Protein AF-A0A959ZE32-F1 (afdb_monomer)

Mean predicted aligned error: 11.72 Å

Solvent-accessible surface area (backbone atoms only — not comparable to full-atom values): 9661 Å² total; per-residue (Å²): 132,88,82,80,80,78,79,80,66,62,69,67,58,59,55,53,56,68,67,47,80,87,77,72,79,74,47,58,70,15,50,52,35,24,50,54,9,49,52,30,30,49,47,13,49,52,23,45,56,50,24,50,47,53,34,44,65,68,70,63,54,57,49,78,80,77,98,60,89,72,88,39,73,59,58,91,59,30,64,55,28,45,65,48,11,54,56,43,17,53,52,12,48,55,38,20,51,58,7,21,76,46,38,60,92,56,46,59,61,59,58,59,53,53,52,26,56,46,26,37,52,54,10,48,51,26,41,50,38,34,75,57,41,44,92,98,50,74,52,46,70,65,31,45,52,52,10,52,52,26,34,63,64,6,52,57,53,61,66,44,47,70,56,49,61,60,62,62,59,79,78,84,86,88,136

Structure (mmCIF, N/CA/C/O backbone):
data_AF-A0A959ZE32-F1
#
_entry.id   AF-A0A959ZE32-F1
#
loop_
_atom_site.group_PDB
_atom_site.id
_atom_site.type_symbol
_atom_site.label_atom_id
_atom_site.label_alt_id
_atom_site.label_comp_id
_atom_site.label_asym_id
_atom_site.label_entity_id
_atom_site.label_seq_id
_atom_site.pdbx_PDB_ins_code
_atom_site.Cartn_x
_atom_site.Cartn_y
_atom_site.Cartn_z
_atom_site.occupancy
_atom_site.B_iso_or_equiv
_atom_site.auth_seq_id
_atom_site.auth_comp_id
_atom_site.auth_asym_id
_atom_site.auth_atom_id
_atom_site.pdbx_PDB_model_num
ATOM 1 N N . MET A 1 1 ? -31.549 -38.163 55.621 1.00 40.25 1 MET A N 1
ATOM 2 C CA . MET A 1 1 ? -32.058 -37.527 54.388 1.00 40.25 1 MET A CA 1
ATOM 3 C C . MET A 1 1 ? -31.209 -36.288 54.177 1.00 40.25 1 MET A C 1
ATOM 5 O O . MET A 1 1 ? -30.928 -35.615 55.154 1.00 40.25 1 MET A O 1
ATOM 9 N N . SER A 1 2 ? -30.664 -36.139 52.974 1.00 42.31 2 SER A N 1
ATOM 10 C CA . SER A 1 2 ? -29.444 -35.387 52.659 1.00 42.31 2 SER A CA 1
ATOM 11 C C . SER A 1 2 ? -29.546 -33.889 52.953 1.00 42.31 2 SER A C 1
ATOM 13 O O . SER A 1 2 ? -30.408 -33.217 52.398 1.00 42.31 2 SER A O 1
ATOM 15 N N . GLU A 1 3 ? -28.625 -33.380 53.768 1.00 41.47 3 GLU A N 1
ATOM 16 C CA . GLU A 1 3 ? -28.362 -31.951 53.942 1.00 41.47 3 GLU A CA 1
ATOM 17 C C . GLU A 1 3 ? -27.683 -31.436 52.663 1.00 41.47 3 GLU A C 1
ATOM 19 O O . GLU A 1 3 ? -26.605 -31.894 52.277 1.00 41.47 3 GLU A O 1
ATOM 24 N N . SER A 1 4 ? -28.360 -30.552 51.935 1.00 43.16 4 SER A N 1
ATOM 25 C CA . SER A 1 4 ? -27.817 -29.864 50.768 1.00 43.16 4 SER A CA 1
ATOM 26 C C . SER A 1 4 ? -26.803 -28.825 51.238 1.00 43.16 4 SER A C 1
ATOM 28 O O . SER A 1 4 ? -27.178 -27.783 51.767 1.00 43.16 4 SER A O 1
ATOM 30 N N . SER A 1 5 ? -25.518 -29.130 51.060 1.00 45.62 5 SER A N 1
ATOM 31 C CA . SER A 1 5 ? -24.412 -28.194 51.259 1.00 45.62 5 SER A CA 1
ATOM 32 C C . SER A 1 5 ? -24.570 -27.008 50.302 1.00 45.62 5 SER A C 1
ATOM 34 O O . SER A 1 5 ? -24.251 -27.101 49.116 1.00 45.62 5 SER A O 1
ATOM 36 N N . GLU A 1 6 ? -25.102 -25.895 50.808 1.00 52.00 6 GLU A N 1
ATOM 37 C CA . GLU A 1 6 ? -24.997 -24.601 50.142 1.00 52.00 6 GLU A CA 1
ATOM 38 C C . GLU A 1 6 ? -23.525 -24.187 50.152 1.00 52.00 6 GLU A C 1
ATOM 40 O O . GLU A 1 6 ? -22.960 -23.787 51.171 1.00 52.00 6 GLU A O 1
ATOM 45 N N . ILE A 1 7 ? -22.881 -24.328 48.997 1.00 51.59 7 ILE A N 1
ATOM 46 C CA . ILE A 1 7 ? -21.518 -23.867 48.759 1.00 51.59 7 ILE A CA 1
ATOM 47 C C . ILE A 1 7 ? -21.542 -22.333 48.796 1.00 51.59 7 ILE A C 1
ATOM 49 O O . ILE A 1 7 ? -21.802 -21.675 47.791 1.00 51.59 7 ILE A O 1
ATOM 53 N N . HIS A 1 8 ? -21.275 -21.754 49.968 1.00 53.47 8 HIS A N 1
ATOM 54 C CA . HIS A 1 8 ? -20.869 -20.357 50.104 1.00 53.47 8 HIS A CA 1
ATOM 55 C C . HIS A 1 8 ? -19.508 -20.190 49.412 1.00 53.47 8 HIS A C 1
ATOM 57 O O . HIS A 1 8 ? -18.451 -20.395 50.010 1.00 53.47 8 HIS A O 1
ATOM 63 N N . GLY A 1 9 ? -19.526 -19.874 48.115 1.00 58.62 9 GLY A N 1
ATOM 64 C CA . GLY A 1 9 ? -18.333 -19.413 47.411 1.00 58.62 9 GLY A CA 1
ATOM 65 C C . GLY A 1 9 ? -17.775 -18.156 48.094 1.00 58.62 9 GLY A C 1
ATOM 66 O O . GLY A 1 9 ? -18.554 -17.373 48.643 1.00 58.62 9 GLY A O 1
ATOM 67 N N . PRO A 1 10 ? -16.446 -17.946 48.103 1.00 62.50 10 PRO A N 1
ATOM 68 C CA . PRO A 1 10 ? -15.850 -16.792 48.763 1.00 62.50 10 PRO A CA 1
ATOM 69 C C . PRO A 1 10 ? -16.456 -15.499 48.184 1.00 62.50 10 PRO A C 1
ATOM 71 O O . PRO A 1 10 ? -16.515 -15.376 46.957 1.00 62.50 10 PRO A O 1
ATOM 74 N N . PRO A 1 11 ? -16.886 -14.537 49.025 1.00 61.72 11 PRO A N 1
ATOM 75 C CA . PRO A 1 11 ? -17.614 -13.332 48.596 1.00 61.72 11 PRO A CA 1
ATOM 76 C C . PRO A 1 11 ? -16.850 -12.508 47.548 1.00 61.72 11 PRO A C 1
ATOM 78 O O . PRO A 1 11 ? -17.448 -11.831 46.716 1.00 61.72 11 PRO A O 1
ATOM 81 N N . GLU A 1 12 ? -15.524 -12.653 47.522 1.00 67.62 12 GLU A N 1
ATOM 82 C CA . GLU A 1 12 ? -14.633 -12.051 46.535 1.00 67.62 12 GLU A CA 1
ATOM 83 C C . GLU A 1 12 ? -14.894 -12.537 45.094 1.00 67.62 12 GLU A C 1
ATOM 85 O O . GLU A 1 12 ? -14.717 -11.782 44.138 1.00 67.62 12 GLU A O 1
ATOM 90 N N . LEU A 1 13 ? -15.308 -13.795 44.904 1.00 70.38 13 LEU A N 1
ATOM 91 C CA . LEU A 1 13 ? -15.517 -14.367 43.573 1.00 70.38 13 LEU A CA 1
ATOM 92 C C . LEU A 1 13 ? -16.836 -13.887 42.957 1.00 70.38 13 LEU A C 1
ATOM 94 O O . LEU A 1 13 ? -16.858 -13.563 41.771 1.00 70.38 13 LEU A O 1
ATOM 98 N N . SER A 1 14 ? -17.907 -13.786 43.753 1.00 71.44 14 SER A N 1
ATOM 99 C CA . SER A 1 14 ? -19.178 -13.193 43.317 1.00 71.44 14 SER A CA 1
ATOM 100 C C . SER A 1 14 ? -19.020 -11.710 42.991 1.00 71.44 14 SER A C 1
ATOM 102 O O . SER A 1 14 ? -19.466 -11.276 41.934 1.00 71.44 14 SER A O 1
ATOM 104 N N . GLU A 1 15 ? -18.288 -10.957 43.818 1.00 74.75 15 GLU A N 1
ATOM 105 C CA . GLU A 1 15 ? -17.995 -9.541 43.555 1.00 74.75 15 GLU A CA 1
ATOM 106 C C . GLU A 1 15 ? -17.177 -9.344 42.272 1.00 74.75 15 GLU A C 1
ATOM 108 O O . GLU A 1 15 ? -17.411 -8.411 41.503 1.00 74.75 15 GLU A O 1
ATOM 113 N N . ARG A 1 16 ? -16.210 -10.235 42.011 1.00 71.81 16 ARG A N 1
ATOM 114 C CA . ARG A 1 16 ? -15.417 -10.215 40.774 1.00 71.81 16 ARG A CA 1
ATOM 115 C C . ARG A 1 16 ? -16.247 -10.579 39.550 1.00 71.81 16 ARG A C 1
ATOM 117 O O . ARG A 1 16 ? -16.026 -9.980 38.502 1.00 71.81 16 ARG A O 1
ATOM 124 N N . LEU A 1 17 ? -17.175 -11.531 39.668 1.00 70.94 17 LEU A N 1
ATOM 125 C CA . LEU A 1 17 ? -18.081 -11.903 38.579 1.00 70.94 17 LEU A CA 1
ATOM 126 C C . LEU A 1 17 ? -19.103 -10.803 38.267 1.00 70.94 17 LEU A C 1
ATOM 128 O O . LEU A 1 17 ? -19.432 -10.624 37.097 1.00 70.94 17 LEU A O 1
ATOM 132 N N . ASP A 1 18 ? -19.560 -10.052 39.268 1.00 70.38 18 ASP A N 1
ATOM 133 C CA . ASP A 1 18 ? -20.478 -8.922 39.071 1.00 70.38 18 ASP A CA 1
ATOM 134 C C . ASP A 1 18 ? -19.784 -7.679 38.495 1.00 70.38 18 ASP A C 1
ATOM 136 O O . ASP A 1 18 ? -20.424 -6.869 37.825 1.00 70.38 18 ASP A O 1
ATOM 140 N N . ARG A 1 19 ? -18.458 -7.554 38.660 1.00 70.31 19 ARG A N 1
ATOM 141 C CA . ARG A 1 19 ? -17.650 -6.550 37.940 1.00 70.31 19 ARG A CA 1
ATOM 142 C C . ARG A 1 19 ? -17.399 -6.893 36.474 1.00 70.31 19 ARG A C 1
ATOM 144 O O . ARG A 1 19 ? -16.881 -6.041 35.754 1.00 70.31 19 ARG A O 1
ATOM 151 N N . ILE A 1 20 ? -17.714 -8.107 36.014 1.00 65.31 20 ILE A N 1
ATOM 152 C CA . ILE A 1 20 ? -17.615 -8.438 34.590 1.00 65.31 20 ILE A CA 1
ATOM 153 C C . ILE A 1 20 ? -18.816 -7.784 33.896 1.00 65.31 20 ILE A C 1
ATOM 155 O O . ILE A 1 20 ? -19.949 -8.189 34.165 1.00 65.31 20 ILE A O 1
ATOM 159 N N . PRO A 1 21 ? -18.610 -6.787 33.014 1.00 64.94 21 PRO A N 1
ATOM 160 C CA . PRO A 1 21 ? -19.706 -6.133 32.312 1.00 64.94 21 PRO A CA 1
ATOM 161 C C . PRO A 1 21 ? -20.424 -7.175 31.450 1.00 64.94 21 PRO A C 1
ATOM 163 O O . PRO A 1 21 ? -19.927 -7.604 30.411 1.00 64.94 21 PRO A O 1
ATOM 166 N N . LYS A 1 22 ? -21.584 -7.640 31.923 1.00 61.28 22 LYS A N 1
ATOM 167 C CA . LYS A 1 22 ? -22.283 -8.793 31.340 1.00 61.28 22 LYS A CA 1
ATOM 168 C C . LYS A 1 22 ? -22.942 -8.501 29.994 1.00 61.28 22 LYS A C 1
ATOM 170 O O . LYS A 1 22 ? -23.250 -9.454 29.299 1.00 61.28 22 LYS A O 1
ATOM 175 N N . ASN A 1 23 ? -23.141 -7.234 29.622 1.00 58.09 23 ASN A N 1
ATOM 176 C CA . ASN A 1 23 ? -23.935 -6.846 28.450 1.00 58.09 23 ASN A CA 1
ATOM 177 C C . ASN A 1 23 ? -23.442 -5.543 27.799 1.00 58.09 23 ASN A C 1
ATOM 179 O O . ASN A 1 23 ? -24.240 -4.652 27.512 1.00 58.09 23 ASN A O 1
ATOM 183 N N . GLU A 1 24 ? -22.140 -5.399 27.560 1.00 64.12 24 GLU A N 1
ATOM 184 C CA . GLU A 1 24 ? -21.700 -4.342 26.648 1.00 64.12 24 GLU A CA 1
ATOM 185 C C . GLU A 1 24 ? -22.003 -4.809 25.211 1.00 64.12 24 GLU A C 1
ATOM 187 O O . GLU A 1 24 ? -21.498 -5.859 24.797 1.00 64.12 24 GLU A O 1
ATOM 192 N N . PRO A 1 25 ? -22.885 -4.126 24.457 1.00 68.00 25 PRO A N 1
ATOM 193 C CA . PRO A 1 25 ? -23.188 -4.534 23.096 1.00 68.00 25 PRO A CA 1
ATOM 194 C C . PRO A 1 25 ? -21.902 -4.446 22.276 1.00 68.00 25 PRO A C 1
ATOM 196 O O . PRO A 1 25 ? -21.333 -3.368 22.107 1.00 68.00 25 PRO A O 1
ATOM 199 N N . VAL A 1 26 ? -21.432 -5.593 21.777 1.00 72.69 26 VAL A N 1
ATOM 200 C CA . VAL A 1 26 ? -20.246 -5.647 20.920 1.00 72.69 26 VAL A CA 1
ATOM 201 C C . VAL A 1 26 ? -20.489 -4.697 19.746 1.00 72.69 26 VAL A C 1
ATOM 203 O O . VAL A 1 26 ? -21.527 -4.820 19.086 1.00 72.69 26 VAL A O 1
ATOM 206 N N . PRO A 1 27 ? -19.580 -3.752 19.452 1.00 82.88 27 PRO A N 1
ATOM 207 C CA . PRO A 1 27 ? -19.790 -2.789 18.381 1.00 82.88 27 PRO A CA 1
ATOM 208 C C . PRO A 1 27 ? -19.556 -3.439 17.008 1.00 82.88 27 PRO A C 1
ATOM 210 O O . PRO A 1 27 ? -18.603 -3.130 16.293 1.00 82.88 27 PRO A O 1
ATOM 213 N N . VAL A 1 28 ? -20.442 -4.364 16.624 1.00 87.75 28 VAL A N 1
ATOM 214 C CA . VAL A 1 28 ? -20.363 -5.166 15.392 1.00 87.75 28 VAL A CA 1
ATOM 215 C C . VAL A 1 28 ? -20.239 -4.266 14.166 1.00 87.75 28 VAL A C 1
ATOM 217 O O . VAL A 1 28 ? -19.391 -4.500 13.312 1.00 87.75 28 VAL A O 1
ATOM 220 N N . ALA A 1 29 ? -21.019 -3.183 14.113 1.00 88.75 29 ALA A N 1
ATOM 221 C CA . ALA A 1 29 ? -20.943 -2.212 13.025 1.00 88.75 29 ALA A CA 1
ATOM 222 C C . ALA A 1 29 ? -19.556 -1.546 12.920 1.00 88.75 29 ALA A C 1
ATOM 224 O O . ALA A 1 29 ? -19.067 -1.333 11.813 1.00 88.75 29 ALA A O 1
ATOM 225 N N . GLY A 1 30 ? -18.904 -1.254 14.052 1.00 88.94 30 GLY A N 1
ATOM 226 C CA . GLY A 1 30 ? -17.548 -0.701 14.082 1.00 88.94 30 GLY A CA 1
ATOM 227 C C . GLY A 1 30 ? -16.519 -1.679 13.517 1.00 88.94 30 GLY A C 1
ATOM 228 O O . GLY A 1 30 ? -15.716 -1.302 12.665 1.00 88.94 30 GLY A O 1
ATOM 229 N N . TYR A 1 31 ? -16.597 -2.954 13.910 1.00 90.62 31 TYR A N 1
ATOM 230 C CA . TYR A 1 31 ? -15.713 -3.999 13.385 1.00 90.62 31 TYR A CA 1
ATOM 231 C C . TYR A 1 31 ? -15.920 -4.275 11.895 1.00 90.62 31 TYR A C 1
ATOM 233 O O . TYR A 1 31 ? -14.940 -4.438 11.172 1.00 90.62 31 TYR A O 1
ATOM 241 N N . LEU A 1 32 ? -17.167 -4.291 11.417 1.00 93.44 32 LEU A N 1
ATOM 242 C CA . LEU A 1 32 ? -17.461 -4.478 9.994 1.00 93.44 32 LEU A CA 1
ATOM 243 C C . LEU A 1 32 ? -16.896 -3.331 9.152 1.00 93.44 32 LEU A C 1
ATOM 245 O O . LEU A 1 32 ? -16.231 -3.581 8.149 1.00 93.44 32 LEU A O 1
ATOM 249 N N . LEU A 1 33 ? -17.101 -2.082 9.583 1.00 93.38 33 LEU A N 1
ATOM 250 C CA . LEU A 1 33 ? -16.529 -0.913 8.913 1.00 93.38 33 LEU A CA 1
ATOM 251 C C . LEU A 1 33 ? -14.998 -0.954 8.919 1.00 93.38 33 LEU A C 1
ATOM 253 O O . LEU A 1 33 ? -14.3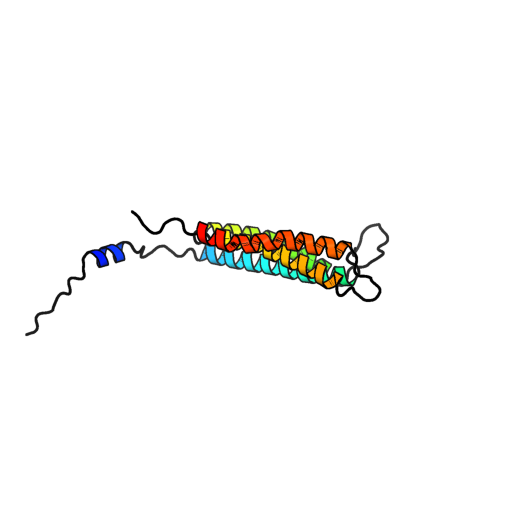77 -0.707 7.888 1.00 93.38 33 LEU A O 1
ATOM 257 N N . LEU A 1 34 ? -14.389 -1.314 10.052 1.00 92.75 34 LEU A N 1
ATOM 258 C CA . LEU A 1 34 ? -12.940 -1.456 10.159 1.00 92.75 34 LEU A CA 1
ATOM 259 C C . LEU A 1 34 ? -12.412 -2.511 9.181 1.00 92.75 34 LEU A C 1
ATOM 261 O O . LEU A 1 34 ? -11.466 -2.240 8.447 1.00 92.75 34 LEU A O 1
ATOM 265 N N . PHE A 1 35 ? -13.037 -3.689 9.137 1.00 94.25 35 PHE A N 1
ATOM 266 C CA . PHE A 1 35 ? -12.637 -4.775 8.247 1.00 94.25 35 PHE A CA 1
ATOM 267 C C . PHE A 1 35 ? -12.739 -4.372 6.773 1.00 94.25 35 PHE A C 1
ATOM 269 O O . PHE A 1 35 ? -11.775 -4.535 6.028 1.00 94.25 35 PHE A O 1
ATOM 276 N N . VAL A 1 36 ? -13.869 -3.789 6.362 1.00 96.19 36 VAL A N 1
ATOM 277 C CA . VAL A 1 36 ? -14.063 -3.303 4.986 1.00 96.19 36 VAL A CA 1
ATOM 278 C C . VAL A 1 36 ? -12.998 -2.269 4.622 1.00 96.19 36 VAL A C 1
ATOM 280 O O . VAL A 1 36 ? -12.372 -2.381 3.569 1.00 96.19 36 VAL A O 1
ATOM 283 N N . GLY A 1 37 ? -12.732 -1.308 5.508 1.00 94.38 37 GLY A N 1
ATOM 284 C CA . GLY A 1 37 ? -11.695 -0.304 5.287 1.00 94.38 37 GLY A CA 1
ATOM 285 C C . GLY A 1 37 ? -10.295 -0.911 5.147 1.00 94.38 37 GLY A C 1
ATOM 286 O O . GLY A 1 37 ? -9.566 -0.561 4.223 1.00 94.38 37 GLY A O 1
ATOM 287 N N . VAL A 1 38 ? -9.933 -1.875 6.000 1.00 93.88 38 VAL A N 1
ATOM 288 C CA . VAL A 1 38 ? -8.641 -2.583 5.926 1.00 93.88 38 VAL A CA 1
ATOM 289 C C . VAL A 1 38 ? -8.505 -3.373 4.623 1.00 93.88 38 VAL A C 1
ATOM 291 O O . VAL A 1 38 ? -7.438 -3.345 4.013 1.00 93.88 38 VAL A O 1
ATOM 294 N N . VAL A 1 39 ? -9.569 -4.030 4.154 1.00 95.81 39 VAL A N 1
ATOM 295 C CA . VAL A 1 39 ? -9.567 -4.738 2.862 1.00 95.81 39 VAL A CA 1
ATOM 296 C C . VAL A 1 39 ? -9.348 -3.764 1.702 1.00 95.81 39 VAL A C 1
ATOM 298 O O . VAL A 1 39 ? -8.547 -4.047 0.816 1.0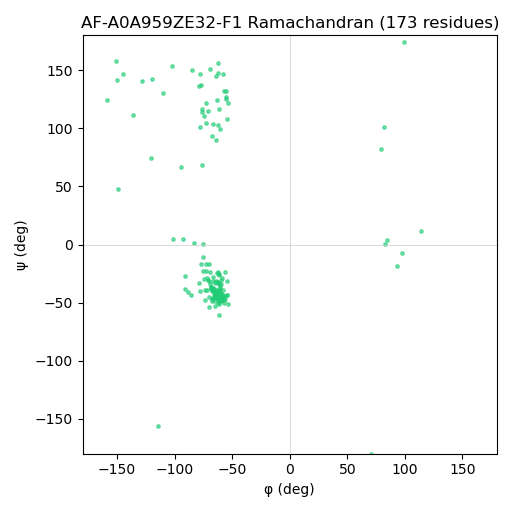0 95.81 39 VAL A O 1
ATOM 301 N N . MET A 1 40 ? -9.998 -2.599 1.721 1.00 95.12 40 MET A N 1
ATOM 302 C CA . MET A 1 40 ? -9.809 -1.559 0.702 1.00 95.12 40 MET A CA 1
ATOM 303 C C . MET A 1 40 ? -8.386 -0.981 0.713 1.00 95.12 40 MET A C 1
ATOM 305 O O . MET A 1 40 ? -7.796 -0.789 -0.349 1.00 95.12 40 MET A O 1
ATOM 309 N N . VAL A 1 41 ? -7.805 -0.752 1.897 1.00 94.62 41 VAL A N 1
ATOM 310 C CA . VAL A 1 41 ? -6.393 -0.351 2.038 1.00 94.62 41 VAL A CA 1
ATOM 311 C C . VAL A 1 41 ? -5.470 -1.437 1.492 1.00 94.62 41 VAL A C 1
ATOM 313 O O . VAL A 1 41 ? -4.562 -1.132 0.723 1.00 94.62 41 VAL A O 1
ATOM 316 N N . GLY A 1 42 ? -5.721 -2.702 1.840 1.00 95.00 42 GLY A N 1
ATOM 317 C CA . GLY A 1 42 ? -4.972 -3.847 1.328 1.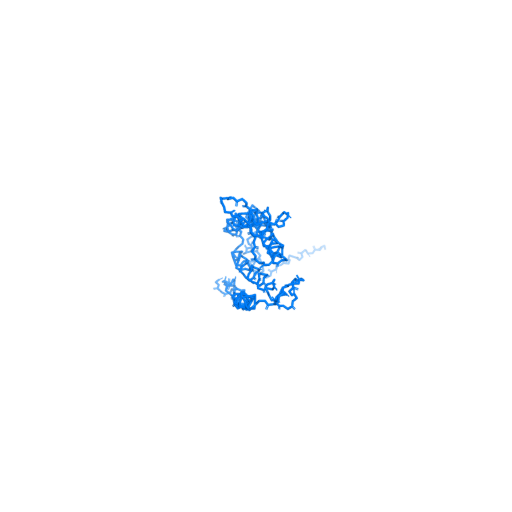00 95.00 42 GLY A CA 1
ATOM 318 C C . GLY A 1 42 ? -5.007 -3.912 -0.197 1.00 95.00 42 GLY A C 1
ATOM 319 O O . GLY A 1 42 ? -3.954 -3.983 -0.822 1.00 95.00 42 GLY A O 1
ATOM 320 N N . TYR A 1 43 ? -6.194 -3.776 -0.794 1.00 95.50 43 TYR A N 1
ATOM 321 C CA . TYR A 1 43 ? -6.349 -3.667 -2.244 1.00 95.50 43 TYR A CA 1
ATOM 322 C C . TYR A 1 43 ? -5.534 -2.506 -2.823 1.00 95.50 43 TYR A C 1
ATOM 324 O O . TYR A 1 43 ? -4.812 -2.711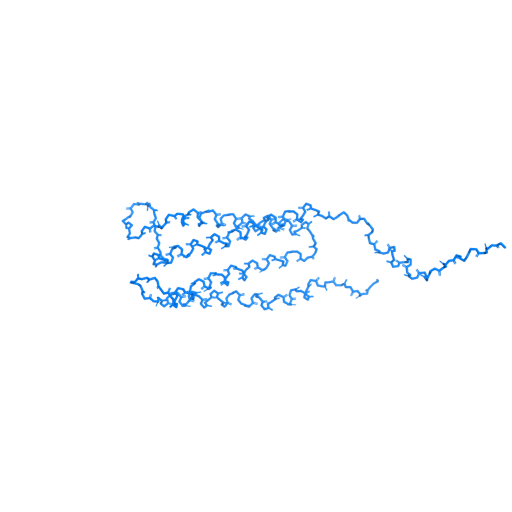 -3.792 1.00 95.50 43 TYR A O 1
ATOM 332 N N . GLY A 1 44 ? -5.595 -1.311 -2.224 1.00 94.94 44 GLY A N 1
ATOM 333 C CA . GLY A 1 44 ? -4.836 -0.151 -2.697 1.00 94.94 44 GLY A CA 1
ATOM 334 C C . GLY A 1 44 ? -3.322 -0.384 -2.691 1.00 94.94 44 GLY A C 1
ATOM 335 O O . GLY A 1 44 ? -2.645 -0.057 -3.663 1.00 94.94 44 GLY A O 1
ATOM 336 N N . ILE A 1 45 ? -2.795 -1.019 -1.639 1.00 94.38 45 ILE A N 1
ATOM 337 C CA . ILE A 1 45 ? -1.376 -1.397 -1.548 1.00 94.38 45 ILE A CA 1
ATOM 338 C C . ILE A 1 45 ? -1.024 -2.440 -2.613 1.00 94.38 45 ILE A C 1
ATOM 340 O O . ILE A 1 45 ? -0.010 -2.303 -3.291 1.00 94.38 45 ILE A O 1
ATOM 344 N N . THR A 1 46 ? -1.854 -3.468 -2.790 1.00 94.44 46 THR A N 1
ATOM 345 C CA . THR A 1 46 ? -1.642 -4.508 -3.807 1.00 94.44 46 THR A CA 1
ATOM 346 C C . THR A 1 46 ? -1.684 -3.936 -5.224 1.00 94.44 46 THR A C 1
ATOM 348 O O . THR A 1 46 ? -0.834 -4.273 -6.045 1.00 94.44 46 THR A O 1
ATOM 351 N N . ALA A 1 47 ? -2.629 -3.042 -5.506 1.00 93.88 47 ALA A N 1
ATOM 352 C CA . ALA A 1 47 ? -2.753 -2.381 -6.796 1.00 93.88 47 ALA A CA 1
ATOM 353 C C . ALA A 1 47 ? -1.544 -1.479 -7.087 1.00 93.88 47 ALA A C 1
ATOM 355 O O . ALA A 1 47 ? -0.984 -1.552 -8.177 1.00 93.88 47 ALA A O 1
ATOM 356 N N . LEU A 1 48 ? -1.075 -0.710 -6.096 1.00 91.88 48 LEU A N 1
ATOM 357 C CA . LEU A 1 48 ? 0.165 0.067 -6.199 1.00 91.88 48 LEU A CA 1
ATOM 358 C C . LEU A 1 48 ? 1.390 -0.822 -6.423 1.00 91.88 48 LEU A C 1
ATOM 360 O O . LEU A 1 48 ? 2.255 -0.494 -7.229 1.00 91.88 48 LEU A O 1
ATOM 364 N N . TRP A 1 49 ? 1.467 -1.950 -5.721 1.00 93.56 49 TRP A N 1
ATOM 365 C CA . TRP A 1 49 ? 2.574 -2.890 -5.837 1.00 93.56 49 TRP A CA 1
ATOM 366 C C . TRP A 1 49 ? 2.683 -3.492 -7.238 1.00 93.56 49 TRP A C 1
ATOM 368 O O . TRP A 1 49 ? 3.794 -3.556 -7.764 1.00 93.56 49 TRP A O 1
ATOM 378 N N . PHE A 1 50 ? 1.565 -3.920 -7.832 1.00 93.25 50 PHE A N 1
ATOM 379 C CA . PHE A 1 50 ? 1.550 -4.454 -9.196 1.00 93.25 50 PHE A CA 1
ATOM 380 C C . PHE A 1 50 ? 1.713 -3.352 -10.241 1.00 93.25 50 PHE A C 1
ATOM 382 O O . PHE A 1 50 ? 2.618 -3.449 -11.057 1.00 93.25 50 PHE A O 1
ATOM 389 N N . GLY A 1 51 ? 0.962 -2.252 -10.138 1.00 90.69 51 GLY A N 1
ATOM 390 C CA . GLY A 1 51 ? 1.084 -1.144 -11.088 1.00 90.69 51 GLY A CA 1
ATOM 391 C C . GLY A 1 51 ? 2.491 -0.541 -11.118 1.00 90.69 51 GLY A C 1
ATOM 392 O O . GLY A 1 51 ? 2.975 -0.143 -12.171 1.00 90.69 51 GLY A O 1
ATOM 393 N N . MET A 1 52 ? 3.196 -0.503 -9.982 1.00 90.25 52 MET A N 1
ATOM 394 C CA . MET A 1 52 ? 4.591 -0.062 -9.952 1.00 90.25 52 MET A CA 1
ATOM 395 C C . MET A 1 52 ? 5.510 -1.027 -10.702 1.00 90.25 52 MET A C 1
ATOM 397 O O . MET A 1 52 ? 6.413 -0.559 -11.384 1.00 90.25 52 MET A O 1
ATOM 401 N N . ARG A 1 53 ? 5.299 -2.346 -10.595 1.00 90.94 53 ARG A N 1
ATOM 402 C CA . ARG A 1 53 ? 6.078 -3.323 -11.370 1.00 90.94 53 ARG A CA 1
ATOM 403 C C . ARG A 1 53 ? 5.863 -3.138 -12.863 1.00 90.94 53 ARG A C 1
ATOM 405 O O . ARG A 1 53 ? 6.844 -2.997 -13.580 1.00 90.94 53 ARG A O 1
ATOM 412 N N . ASP A 1 54 ? 4.609 -3.005 -13.280 1.00 90.56 54 ASP A N 1
ATOM 413 C CA . ASP A 1 54 ? 4.266 -2.809 -14.688 1.00 90.56 54 ASP A CA 1
ATOM 414 C C . ASP A 1 54 ? 4.959 -1.553 -15.255 1.00 90.56 54 ASP A C 1
ATOM 416 O O . ASP A 1 54 ? 5.568 -1.586 -16.321 1.00 90.56 54 ASP A O 1
ATOM 420 N N . VAL A 1 55 ? 4.957 -0.443 -14.504 1.00 89.00 55 VAL A N 1
ATOM 421 C CA . VAL A 1 55 ? 5.660 0.792 -14.901 1.00 89.00 55 VAL A CA 1
ATOM 422 C C . VAL A 1 55 ? 7.182 0.618 -14.887 1.00 89.00 55 VAL A C 1
ATOM 424 O O . VAL A 1 55 ? 7.883 1.176 -15.731 1.00 89.00 55 VAL A O 1
ATOM 427 N N . MET A 1 56 ? 7.730 -0.129 -13.929 1.00 88.50 56 MET A N 1
ATOM 428 C CA . MET A 1 56 ? 9.171 -0.370 -13.844 1.00 88.50 56 MET A CA 1
ATOM 429 C C . MET A 1 56 ? 9.685 -1.298 -14.946 1.00 88.50 56 MET A C 1
ATOM 431 O O . MET A 1 56 ? 10.808 -1.088 -15.404 1.00 88.50 56 MET A O 1
ATOM 435 N N . ASP A 1 57 ? 8.868 -2.239 -15.422 1.00 88.56 57 ASP A N 1
ATOM 436 C CA . ASP A 1 57 ? 9.190 -3.122 -16.548 1.00 88.56 57 ASP A CA 1
ATOM 437 C C . ASP A 1 57 ? 9.406 -2.337 -17.852 1.00 88.56 57 ASP A C 1
ATOM 439 O O . ASP A 1 57 ? 10.270 -2.699 -18.649 1.00 88.56 57 ASP A O 1
ATOM 443 N N . VAL A 1 58 ? 8.703 -1.211 -18.035 1.00 87.38 58 VAL A N 1
ATOM 444 C CA . VAL A 1 58 ? 8.861 -0.313 -19.200 1.00 87.38 58 VAL A CA 1
ATOM 445 C C . VAL A 1 58 ? 9.855 0.837 -18.982 1.00 87.38 58 VAL A C 1
ATOM 447 O O . VAL A 1 58 ? 10.030 1.686 -19.852 1.00 87.38 58 VAL A O 1
ATOM 450 N N . GLY A 1 59 ? 10.544 0.870 -17.837 1.00 83.75 59 GLY A N 1
ATOM 451 C CA . GLY A 1 59 ? 11.631 1.823 -17.568 1.00 83.75 59 GLY A CA 1
ATOM 452 C C . GLY A 1 59 ? 11.366 2.833 -16.459 1.00 83.75 59 GLY A C 1
ATOM 453 O O . GLY A 1 59 ? 12.137 3.774 -16.273 1.00 83.75 59 GLY A O 1
ATOM 454 N N . GLY A 1 60 ? 10.311 2.626 -15.673 1.00 82.62 60 GLY A N 1
ATOM 455 C CA . GLY A 1 60 ? 10.009 3.421 -14.482 1.00 82.62 60 GLY A CA 1
ATOM 456 C C . GLY A 1 60 ? 9.235 4.706 -14.764 1.00 82.62 60 GLY A C 1
ATOM 457 O O . GLY A 1 60 ? 8.975 5.468 -13.834 1.00 82.62 60 GLY A O 1
ATOM 458 N N . TYR A 1 61 ? 8.853 4.944 -16.016 1.00 83.69 61 TYR A N 1
ATOM 459 C CA . TYR A 1 61 ? 7.945 6.009 -16.415 1.00 83.69 61 TYR A CA 1
ATOM 460 C C . TYR A 1 61 ? 7.179 5.581 -17.665 1.00 83.69 61 TYR A C 1
ATOM 462 O O . TYR A 1 61 ? 7.730 4.957 -18.566 1.00 83.69 61 TYR A O 1
ATOM 470 N N . CYS A 1 62 ? 5.908 5.946 -17.722 1.00 85.44 62 CYS A N 1
ATOM 471 C CA . CYS A 1 62 ? 5.075 5.801 -18.903 1.00 85.44 62 CYS A CA 1
ATOM 472 C C . CYS A 1 62 ? 4.024 6.910 -18.882 1.00 85.44 62 CYS A C 1
ATOM 474 O O . CYS A 1 62 ? 3.741 7.487 -17.825 1.00 85.44 62 CYS A O 1
ATOM 476 N N . ALA A 1 63 ? 3.475 7.243 -20.042 1.00 83.44 63 ALA A N 1
ATOM 477 C CA . ALA A 1 63 ? 2.384 8.197 -20.141 1.00 83.44 63 ALA A CA 1
ATOM 478 C C . ALA A 1 63 ? 1.433 7.782 -21.257 1.00 83.44 63 ALA A C 1
ATOM 480 O O . ALA A 1 63 ? 1.870 7.264 -22.278 1.00 83.44 63 ALA A O 1
ATOM 481 N N . GLU A 1 64 ? 0.148 8.069 -21.074 1.00 82.94 64 GLU A N 1
ATOM 482 C CA . GLU A 1 64 ? -0.864 7.921 -22.112 1.00 82.94 64 GLU A CA 1
ATOM 483 C C . GLU A 1 64 ? -1.662 9.210 -22.267 1.00 82.94 64 GLU A C 1
ATOM 485 O O . GLU A 1 64 ? -1.995 9.893 -21.295 1.00 82.94 64 GLU A O 1
ATOM 490 N N . GLY A 1 65 ? -1.971 9.537 -23.518 1.00 78.56 65 GLY A N 1
ATOM 491 C CA . GLY A 1 65 ? -2.699 10.745 -23.885 1.00 78.56 65 GLY A CA 1
ATOM 492 C C . GLY A 1 65 ? -1.927 12.065 -23.723 1.00 78.56 65 GLY A C 1
ATOM 493 O O . GLY A 1 65 ? -0.763 12.129 -23.332 1.00 78.56 65 GLY A O 1
ATOM 494 N N . GLY A 1 66 ? -2.614 13.158 -24.062 1.00 77.88 66 GLY A N 1
ATOM 495 C CA . GLY A 1 66 ? -2.095 14.527 -23.996 1.00 77.88 66 GLY A CA 1
ATOM 496 C C . GLY A 1 66 ? -1.595 15.088 -25.338 1.00 77.88 66 GLY A C 1
ATOM 497 O O . GLY A 1 66 ? -1.583 14.393 -26.350 1.00 77.88 66 GLY A O 1
ATOM 498 N N . PRO A 1 67 ? -1.209 16.378 -25.374 1.00 85.25 67 PRO A N 1
ATOM 499 C CA . PRO A 1 67 ? -0.756 17.056 -26.592 1.00 85.25 67 PRO A CA 1
ATOM 500 C C . PRO A 1 67 ? 0.729 16.810 -26.922 1.00 85.25 67 PRO A C 1
ATOM 502 O O . PRO A 1 67 ? 1.248 17.392 -27.873 1.00 85.25 67 PRO A O 1
ATOM 505 N N . TYR A 1 68 ? 1.432 16.006 -26.120 1.00 82.25 68 TYR A N 1
ATOM 506 C CA . TYR A 1 68 ? 2.868 15.760 -26.245 1.00 82.25 68 TYR A CA 1
ATOM 507 C C . TYR A 1 68 ? 3.152 14.413 -26.911 1.00 82.25 68 TYR A C 1
ATOM 509 O O . TYR A 1 68 ? 2.353 13.484 -26.829 1.00 82.25 68 TYR A O 1
ATOM 517 N N . VAL A 1 69 ? 4.315 14.301 -27.557 1.00 86.06 69 VAL A N 1
ATOM 518 C CA . VAL A 1 69 ? 4.758 13.047 -28.178 1.00 86.06 69 VAL A CA 1
ATOM 519 C C . VAL A 1 69 ? 5.216 12.082 -27.088 1.00 86.06 69 VAL A C 1
ATOM 521 O O . VAL A 1 69 ? 6.251 12.295 -26.452 1.00 86.06 69 VAL A O 1
ATOM 524 N N . ILE A 1 70 ? 4.438 11.024 -26.891 1.00 85.62 70 ILE A N 1
ATOM 525 C CA . ILE A 1 70 ? 4.701 9.965 -25.920 1.00 85.62 70 ILE A CA 1
ATOM 526 C C . ILE A 1 70 ? 5.856 9.105 -26.437 1.00 85.62 70 ILE A C 1
ATOM 528 O O . ILE A 1 70 ? 5.793 8.563 -27.536 1.00 85.62 70 ILE A O 1
ATOM 532 N N . GLN A 1 71 ? 6.930 9.013 -25.651 1.00 82.81 71 GLN A N 1
ATOM 533 C CA . GLN A 1 71 ? 8.092 8.175 -25.977 1.00 82.81 71 GLN A CA 1
ATOM 534 C C . GLN A 1 71 ? 7.972 6.759 -25.398 1.00 82.81 71 GLN A C 1
ATOM 536 O O . GLN A 1 71 ? 8.570 5.836 -25.937 1.00 82.81 71 GLN A O 1
ATOM 541 N N . GLN A 1 72 ? 7.227 6.599 -24.298 1.00 83.81 72 GLN A N 1
ATOM 542 C CA . GLN A 1 72 ? 7.014 5.329 -23.602 1.00 83.81 72 GLN A CA 1
ATOM 543 C C . GLN A 1 72 ? 5.537 5.201 -23.234 1.00 83.81 72 GLN A C 1
ATOM 545 O O . GLN A 1 72 ? 5.032 5.964 -22.404 1.00 83.81 72 GLN A O 1
ATOM 550 N N . HIS A 1 73 ? 4.868 4.259 -23.890 1.00 85.44 73 HIS A N 1
ATOM 551 C CA . HIS A 1 73 ? 3.460 3.942 -23.675 1.00 85.44 73 HIS A CA 1
ATOM 552 C C . HIS A 1 73 ? 3.281 3.092 -22.413 1.00 85.44 73 HIS A C 1
ATOM 554 O O . HIS A 1 73 ? 4.165 2.308 -22.054 1.00 85.44 73 HIS A O 1
ATOM 560 N N . CYS A 1 74 ? 2.162 3.274 -21.712 1.00 84.19 74 CYS A N 1
ATOM 561 C CA . CYS A 1 74 ? 1.883 2.499 -20.509 1.00 84.19 74 CYS A CA 1
ATOM 562 C C . CYS A 1 74 ? 1.413 1.086 -20.875 1.00 84.19 74 CYS A C 1
ATOM 564 O O . CYS A 1 74 ? 0.586 0.928 -21.771 1.00 84.19 74 CYS A O 1
ATOM 566 N N . PRO A 1 75 ? 1.899 0.051 -20.173 1.00 83.31 75 PRO A N 1
ATOM 567 C CA . PRO A 1 75 ? 1.391 -1.300 -20.350 1.00 83.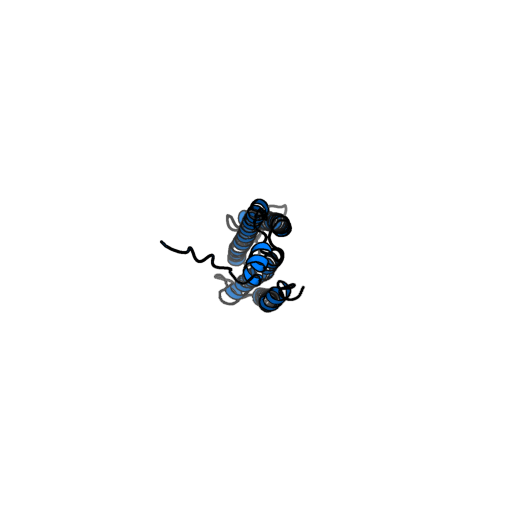31 75 PRO A CA 1
ATOM 568 C C . PRO A 1 75 ? -0.083 -1.394 -19.933 1.00 83.31 75 PRO A C 1
ATOM 570 O O . PRO A 1 75 ? -0.528 -0.735 -18.985 1.00 83.31 75 PRO A O 1
ATOM 573 N N . ASP A 1 76 ? -0.832 -2.235 -20.648 1.00 79.81 76 ASP A N 1
ATOM 574 C CA . ASP A 1 76 ? -2.270 -2.409 -20.455 1.00 79.81 76 ASP A CA 1
ATOM 575 C C . ASP A 1 76 ? -2.602 -2.774 -18.999 1.00 79.81 76 ASP A C 1
ATOM 577 O O . ASP A 1 76 ? -2.101 -3.752 -18.445 1.00 79.81 76 ASP A O 1
ATOM 581 N N . GLY A 1 77 ? -3.485 -1.990 -18.373 1.00 75.75 77 GLY A N 1
ATOM 582 C CA . GLY A 1 77 ? -3.979 -2.233 -17.014 1.00 75.75 77 GLY A CA 1
ATOM 583 C C . GLY A 1 77 ? -3.218 -1.517 -15.893 1.00 75.75 77 GLY A C 1
ATOM 584 O O . GLY A 1 77 ? -3.809 -1.315 -14.828 1.00 75.75 77 GLY A O 1
ATOM 585 N N . ALA A 1 78 ? -1.990 -1.040 -16.124 1.00 80.06 78 ALA A N 1
ATOM 586 C CA . ALA A 1 78 ? -1.221 -0.296 -15.117 1.00 80.06 78 ALA A CA 1
ATOM 587 C C . ALA A 1 78 ? -1.915 1.019 -14.721 1.00 80.06 78 ALA A C 1
ATOM 589 O O . ALA A 1 78 ? -2.000 1.367 -13.539 1.00 80.06 78 ALA A O 1
ATOM 590 N N . GLU A 1 79 ? -2.486 1.717 -15.708 1.00 81.50 79 GLU A N 1
ATOM 591 C CA . GLU A 1 79 ? -3.282 2.926 -15.486 1.00 81.50 79 GLU A CA 1
ATOM 592 C C . GLU A 1 79 ? -4.503 2.643 -14.607 1.00 81.50 79 GLU A C 1
ATOM 594 O O . GLU A 1 79 ? -4.771 3.387 -13.666 1.00 81.50 79 GLU A O 1
ATOM 599 N N . VAL A 1 80 ? -5.200 1.529 -14.851 1.00 84.44 80 VAL A N 1
ATOM 600 C CA . VAL A 1 80 ? -6.406 1.152 -14.112 1.00 84.44 80 VAL A CA 1
ATOM 601 C C . VAL A 1 80 ? -6.031 0.819 -12.676 1.00 84.44 80 VAL A C 1
ATOM 603 O O . VAL A 1 80 ? -6.648 1.348 -11.760 1.00 84.44 80 VAL A O 1
ATOM 606 N N . LEU A 1 81 ? -4.985 0.015 -12.470 1.00 86.62 81 LEU A N 1
ATOM 607 C CA . LEU A 1 81 ? -4.470 -0.346 -11.146 1.00 86.62 81 LEU A CA 1
ATOM 608 C C . LEU A 1 81 ? -4.077 0.888 -10.324 1.00 86.62 81 LEU A C 1
ATOM 610 O O . LEU A 1 81 ? -4.422 0.979 -9.147 1.00 86.62 81 LEU A O 1
ATOM 614 N N . MET A 1 82 ? -3.394 1.859 -10.931 1.00 83.50 82 MET A N 1
ATOM 615 C CA . MET A 1 82 ? -2.996 3.100 -10.257 1.00 83.50 82 MET A CA 1
ATOM 616 C C . MET A 1 82 ? -4.204 4.005 -9.966 1.00 83.50 82 MET A C 1
ATOM 618 O O . MET A 1 82 ? -4.346 4.514 -8.848 1.00 83.50 82 MET A O 1
ATOM 622 N N . LEU A 1 83 ? -5.100 4.173 -10.946 1.00 87.69 83 LEU A N 1
ATOM 623 C CA . LEU A 1 83 ? -6.286 5.030 -10.852 1.00 87.69 83 LEU A CA 1
ATOM 624 C C . LEU A 1 83 ? -7.347 4.485 -9.899 1.00 87.69 83 LEU A C 1
ATOM 626 O O . LEU A 1 83 ? -8.058 5.276 -9.288 1.00 87.69 83 LEU A O 1
ATOM 630 N N . THR A 1 84 ? -7.477 3.168 -9.747 1.00 89.38 84 THR A N 1
ATOM 631 C CA . THR A 1 84 ? -8.406 2.572 -8.778 1.00 89.38 84 THR A CA 1
ATOM 632 C C . THR A 1 84 ? -7.733 2.346 -7.431 1.00 89.38 84 THR A C 1
ATOM 634 O O . THR A 1 84 ? -8.352 2.582 -6.393 1.00 89.38 84 THR A O 1
ATOM 637 N N . GLY A 1 85 ? -6.464 1.938 -7.421 1.00 90.06 85 GLY A N 1
ATOM 638 C CA . GLY A 1 85 ? -5.719 1.582 -6.219 1.00 90.06 85 GLY A CA 1
ATOM 639 C C . GLY A 1 85 ? -5.581 2.736 -5.234 1.00 90.06 85 GLY A C 1
ATOM 640 O O . GLY A 1 85 ? -5.934 2.585 -4.063 1.00 90.06 85 GLY A O 1
ATOM 641 N N . ILE A 1 86 ? -5.123 3.905 -5.698 1.00 90.38 86 ILE A N 1
ATOM 642 C CA . ILE A 1 86 ? -4.898 5.066 -4.821 1.00 90.38 86 ILE A CA 1
ATOM 643 C C . ILE A 1 86 ? -6.219 5.568 -4.213 1.00 90.38 86 ILE A C 1
ATOM 645 O O . ILE A 1 86 ? -6.299 5.655 -2.983 1.00 90.38 86 ILE A O 1
ATOM 649 N N . PRO A 1 87 ? -7.285 5.855 -4.990 1.00 94.00 87 PRO A N 1
ATOM 650 C CA . PRO A 1 87 ? -8.533 6.347 -4.415 1.00 94.00 87 PRO A CA 1
ATOM 651 C C . PRO A 1 87 ? -9.213 5.319 -3.515 1.00 94.00 87 PRO A C 1
ATOM 653 O O . PRO A 1 87 ? -9.665 5.682 -2.431 1.00 94.00 87 PRO A O 1
ATOM 656 N N . ILE A 1 88 ? -9.251 4.037 -3.906 1.00 93.94 88 ILE A N 1
ATOM 657 C CA . ILE A 1 88 ? -9.854 2.982 -3.076 1.00 93.94 88 ILE A CA 1
ATOM 658 C C . ILE A 1 88 ? -9.065 2.806 -1.779 1.00 93.94 88 ILE A C 1
ATOM 660 O O . ILE A 1 88 ? -9.677 2.689 -0.720 1.00 93.94 88 ILE A O 1
ATOM 664 N N . GLY A 1 89 ? -7.732 2.859 -1.827 1.00 92.38 89 GLY A N 1
ATOM 665 C CA . GLY A 1 89 ? -6.890 2.806 -0.634 1.00 92.38 89 GLY A CA 1
ATOM 666 C C . GLY A 1 89 ? -7.131 3.984 0.313 1.00 92.38 89 GLY A C 1
ATOM 667 O O . GLY A 1 89 ? -7.298 3.782 1.515 1.00 92.38 89 GLY A O 1
ATOM 668 N N . ILE A 1 90 ? -7.223 5.209 -0.217 1.00 93.50 90 ILE A N 1
ATOM 669 C CA . ILE A 1 90 ? -7.501 6.420 0.575 1.00 93.50 90 ILE A CA 1
ATOM 670 C C . ILE A 1 90 ? -8.903 6.362 1.193 1.00 93.50 90 ILE A C 1
ATOM 672 O O . ILE A 1 90 ? -9.056 6.587 2.394 1.00 93.50 90 ILE A O 1
ATOM 676 N N . ILE A 1 91 ? -9.928 6.028 0.404 1.00 95.81 91 ILE A N 1
ATOM 677 C CA . ILE A 1 91 ? -11.300 5.859 0.904 1.00 95.81 91 ILE A CA 1
ATOM 678 C C . ILE A 1 91 ? -11.322 4.764 1.974 1.00 95.81 91 ILE A C 1
ATOM 680 O O . ILE A 1 91 ? -11.890 4.961 3.047 1.00 95.81 91 ILE A O 1
ATOM 684 N N . GLY A 1 92 ? -10.643 3.646 1.717 1.00 94.12 92 GLY A N 1
ATOM 685 C CA . GLY A 1 92 ? -10.466 2.547 2.656 1.00 94.12 92 GLY A CA 1
ATOM 686 C C . GLY A 1 92 ? -9.873 2.999 3.984 1.00 94.12 92 GLY A C 1
ATOM 687 O O . GLY A 1 92 ? -10.384 2.617 5.033 1.00 94.12 92 GLY A O 1
ATOM 688 N N . LEU A 1 93 ? -8.861 3.871 3.960 1.00 93.19 93 LEU A N 1
ATOM 689 C CA . LEU A 1 93 ? -8.252 4.426 5.167 1.00 93.19 93 LEU A CA 1
ATOM 690 C C . LEU A 1 93 ? -9.259 5.249 5.983 1.00 93.19 93 LEU A C 1
ATOM 692 O O . LEU A 1 93 ? -9.351 5.067 7.196 1.00 93.19 93 LEU A O 1
ATOM 696 N N . PHE A 1 94 ? -10.057 6.108 5.341 1.00 94.00 94 PHE A N 1
ATOM 697 C CA . PHE A 1 94 ? -11.105 6.872 6.031 1.00 94.00 94 PHE A CA 1
ATOM 698 C C . PHE A 1 94 ? -12.209 5.975 6.601 1.00 94.00 94 PHE A C 1
ATOM 700 O O . PHE A 1 94 ? -12.636 6.173 7.741 1.00 94.00 94 PHE A O 1
ATOM 707 N N . VAL A 1 95 ? -12.632 4.957 5.848 1.00 93.88 95 VAL A N 1
ATOM 708 C CA . VAL A 1 95 ? -13.599 3.951 6.312 1.00 93.88 95 VAL A CA 1
ATOM 709 C C . VAL A 1 95 ? -13.037 3.177 7.510 1.00 93.88 95 VAL A C 1
ATOM 711 O O . VAL A 1 95 ? -13.733 3.000 8.511 1.00 93.88 95 VAL A O 1
ATOM 714 N N . ALA A 1 96 ? -11.760 2.794 7.459 1.00 92.69 96 ALA A N 1
ATOM 715 C CA . ALA A 1 96 ? -11.080 2.092 8.538 1.00 92.69 96 ALA A CA 1
ATOM 716 C C . ALA A 1 96 ? -10.937 2.970 9.792 1.00 92.69 96 ALA A C 1
ATOM 718 O O . ALA A 1 96 ? -11.176 2.486 10.894 1.00 92.69 96 ALA A O 1
ATOM 719 N N . MET A 1 97 ? -10.634 4.267 9.646 1.00 92.06 97 MET A N 1
ATOM 720 C CA . MET A 1 97 ? -10.607 5.225 10.762 1.00 92.06 97 MET A CA 1
ATOM 721 C C . MET A 1 97 ? -11.984 5.385 11.415 1.00 92.06 97 MET A C 1
ATOM 723 O O . MET A 1 97 ? -12.093 5.349 12.642 1.00 92.06 97 MET A O 1
ATOM 727 N N . ALA A 1 98 ? -13.043 5.511 10.611 1.00 92.06 98 ALA A N 1
ATOM 728 C CA . ALA A 1 98 ? -14.413 5.604 11.110 1.00 92.06 98 ALA A CA 1
ATOM 729 C C . ALA A 1 98 ? -14.863 4.315 11.824 1.00 92.06 98 ALA A C 1
ATOM 731 O O . ALA A 1 98 ? -15.543 4.384 12.850 1.00 92.06 98 ALA A O 1
ATOM 732 N N . GLY A 1 99 ? -14.465 3.146 11.310 1.00 90.56 99 GLY A N 1
ATOM 733 C CA . GLY A 1 99 ? -14.691 1.851 11.953 1.00 90.56 99 GLY A CA 1
ATOM 734 C C . GLY A 1 99 ? -13.905 1.695 13.255 1.00 90.56 99 GLY A C 1
ATOM 735 O O . GLY A 1 99 ? -14.481 1.329 14.278 1.00 90.56 99 GLY A O 1
ATOM 736 N N . ALA A 1 100 ? -12.620 2.063 13.250 1.00 89.00 100 ALA A N 1
ATOM 737 C CA . ALA A 1 100 ? -11.747 2.026 14.420 1.00 89.00 100 ALA A CA 1
ATOM 738 C C . ALA A 1 100 ? -12.297 2.885 15.566 1.00 89.00 100 ALA A C 1
ATOM 740 O O . ALA A 1 100 ? -12.362 2.403 16.696 1.00 89.00 100 ALA A O 1
ATOM 741 N N . ALA A 1 101 ? -12.758 4.107 15.268 1.00 88.50 101 ALA A N 1
ATOM 742 C CA . ALA A 1 101 ? -13.354 5.027 16.242 1.00 88.50 101 ALA A CA 1
ATOM 743 C C . ALA A 1 101 ? -14.638 4.487 16.895 1.00 88.50 101 ALA A C 1
ATOM 745 O O . ALA A 1 101 ? -14.996 4.906 17.992 1.00 88.50 101 ALA A O 1
ATOM 746 N N . LYS A 1 102 ? -15.328 3.559 16.224 1.00 87.56 102 LYS A N 1
ATOM 747 C CA . LYS A 1 102 ? -16.541 2.897 16.716 1.00 87.56 102 LYS A CA 1
ATOM 748 C C . LYS A 1 102 ? -16.278 1.491 17.263 1.00 87.56 102 LYS A C 1
ATOM 750 O O . LYS A 1 102 ? -17.243 0.801 17.558 1.00 87.56 102 LYS A O 1
ATOM 755 N N . SER A 1 103 ? -15.026 1.036 17.348 1.00 86.25 103 SER A N 1
ATOM 756 C CA . SER A 1 103 ? -14.668 -0.329 17.773 1.00 86.25 103 SER A CA 1
ATOM 757 C C . SER A 1 103 ? -13.889 -0.333 19.101 1.00 86.25 103 SER A C 1
ATOM 759 O O . SER A 1 103 ? -14.021 0.592 19.896 1.00 86.25 103 SER A O 1
ATOM 761 N N . ALA A 1 104 ? -13.098 -1.378 19.369 1.00 81.50 104 ALA A N 1
ATOM 762 C CA . ALA A 1 104 ? -12.297 -1.491 20.583 1.00 81.50 104 ALA A CA 1
ATOM 763 C C . ALA A 1 104 ? -11.239 -0.384 20.733 1.00 81.50 104 ALA A C 1
ATOM 765 O O . ALA A 1 104 ? -10.596 0.049 19.769 1.00 81.50 104 ALA A O 1
ATOM 766 N N . SER A 1 105 ? -10.982 -0.015 21.989 1.00 74.69 105 SER A N 1
ATOM 767 C CA . SER A 1 105 ? -9.860 0.831 22.389 1.00 74.69 105 SER A CA 1
ATOM 768 C C . SER A 1 105 ? -8.543 0.259 21.857 1.00 74.69 105 SER A C 1
ATOM 770 O O . SER A 1 105 ? -8.186 -0.881 22.143 1.00 74.69 105 SER A O 1
ATOM 772 N N . GLY A 1 106 ? -7.824 1.052 21.060 1.00 75.69 106 GLY A N 1
ATOM 773 C CA . GLY A 1 106 ? -6.560 0.646 20.434 1.00 75.69 106 GLY A CA 1
ATOM 774 C C . GLY A 1 106 ? -6.670 0.151 18.988 1.00 75.69 106 GLY A C 1
ATOM 775 O O . GLY A 1 106 ? -5.637 0.024 18.337 1.00 75.69 106 GLY A O 1
ATOM 776 N N . ALA A 1 107 ? -7.875 -0.032 18.430 1.00 81.00 107 ALA A N 1
ATOM 777 C CA . ALA A 1 107 ? -8.051 -0.420 17.024 1.00 81.00 107 ALA A CA 1
ATOM 778 C C . ALA A 1 107 ? -7.434 0.586 16.034 1.00 81.00 107 ALA A C 1
ATOM 780 O O . ALA A 1 107 ? -6.954 0.198 14.974 1.00 81.00 107 ALA A O 1
ATOM 781 N N . MET A 1 108 ? -7.363 1.868 16.406 1.00 81.06 108 MET A N 1
ATOM 782 C CA . MET A 1 108 ? -6.667 2.897 15.622 1.00 81.06 108 MET A CA 1
ATOM 783 C C . MET A 1 108 ? -5.174 2.579 15.437 1.00 81.06 108 MET A C 1
ATOM 785 O O . MET A 1 108 ? -4.592 2.894 14.403 1.00 81.06 108 MET A O 1
ATOM 789 N N . GLY A 1 109 ? -4.562 1.893 16.408 1.00 80.62 109 GLY A N 1
ATOM 790 C CA . GLY A 1 109 ? -3.176 1.447 16.318 1.00 80.62 109 GLY A CA 1
ATOM 791 C C . GLY A 1 109 ? -2.934 0.446 15.188 1.00 80.62 109 GLY A C 1
ATOM 792 O O . GLY A 1 109 ? -1.833 0.401 14.647 1.00 80.62 109 GLY A O 1
ATOM 793 N N . LEU A 1 110 ? -3.966 -0.290 14.756 1.00 80.88 110 LEU A N 1
ATOM 794 C CA . LEU A 1 110 ? -3.859 -1.184 13.602 1.00 80.88 110 LEU A CA 1
ATOM 795 C C . LEU A 1 110 ? -3.607 -0.413 12.304 1.00 80.88 110 LEU A C 1
ATOM 797 O O . LEU A 1 110 ? -2.876 -0.890 11.442 1.00 80.88 110 LEU A O 1
ATOM 801 N N . LEU A 1 111 ? -4.149 0.799 12.176 1.00 83.50 111 LEU A N 1
ATOM 802 C CA . LEU A 1 111 ? -3.968 1.618 10.975 1.00 83.50 111 LEU A CA 1
ATOM 803 C C . LEU A 1 111 ? -2.533 2.127 10.837 1.00 83.50 111 LEU A C 1
ATOM 805 O O . LEU A 1 111 ? -2.071 2.353 9.720 1.00 83.50 111 LEU A O 1
ATOM 809 N N . LEU A 1 112 ? -1.793 2.218 11.947 1.00 83.81 112 LEU A N 1
ATOM 810 C CA . LEU A 1 112 ? -0.372 2.556 11.919 1.00 83.81 112 LEU A CA 1
ATOM 811 C C . LEU A 1 112 ? 0.446 1.515 11.143 1.00 83.81 112 LEU A C 1
ATOM 813 O O . LEU A 1 112 ? 1.464 1.873 10.561 1.00 83.81 112 LEU A O 1
ATOM 817 N N . HIS A 1 113 ? -0.016 0.261 11.055 1.00 85.25 113 HIS A N 1
ATOM 818 C CA . HIS A 1 113 ? 0.622 -0.765 10.226 1.00 85.25 113 HIS A CA 1
ATOM 819 C C . HIS A 1 113 ? 0.455 -0.534 8.719 1.00 85.25 113 HIS A C 1
ATOM 821 O O . HIS A 1 113 ? 1.230 -1.088 7.942 1.00 85.25 113 HIS A O 1
ATOM 827 N N . GLY A 1 114 ? -0.487 0.314 8.293 1.00 86.31 114 GLY A N 1
ATOM 828 C CA . GLY A 1 114 ? -0.593 0.724 6.893 1.00 86.31 114 GLY A CA 1
ATOM 829 C C . GLY A 1 114 ? 0.671 1.438 6.407 1.00 86.31 114 GLY A C 1
ATOM 830 O O . GLY A 1 114 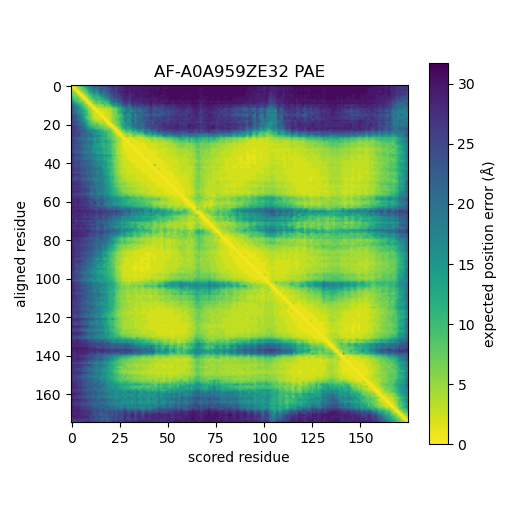? 1.109 1.216 5.282 1.00 86.31 114 GLY A O 1
ATOM 831 N N . TRP A 1 115 ? 1.319 2.220 7.277 1.00 87.88 115 TRP A N 1
ATOM 832 C CA . TRP A 1 115 ? 2.555 2.935 6.955 1.00 87.88 115 TRP A CA 1
ATOM 833 C C . TRP A 1 115 ? 3.717 2.002 6.573 1.00 87.88 115 TRP A C 1
ATOM 835 O O . TRP A 1 115 ? 4.183 2.081 5.434 1.00 87.88 115 TRP A O 1
ATOM 845 N N . PRO A 1 116 ? 4.187 1.079 7.440 1.00 90.56 116 PRO A N 1
ATOM 846 C CA . PRO A 1 116 ? 5.227 0.142 7.047 1.00 90.56 116 PRO A CA 1
ATOM 847 C C . PRO A 1 116 ? 4.779 -0.754 5.891 1.00 90.56 116 PRO A C 1
ATOM 849 O O . PRO A 1 116 ? 5.605 -1.064 5.041 1.00 90.56 116 PRO A O 1
ATOM 852 N N . ALA A 1 117 ? 3.497 -1.127 5.803 1.00 90.69 117 ALA A N 1
ATOM 853 C CA . ALA A 1 117 ? 3.003 -1.929 4.687 1.00 90.69 117 ALA A CA 1
ATOM 854 C C . ALA A 1 117 ? 3.187 -1.221 3.332 1.00 90.69 117 ALA A C 1
ATOM 856 O O . ALA A 1 117 ? 3.632 -1.852 2.377 1.00 90.69 117 ALA A O 1
ATOM 857 N N . ILE A 1 118 ? 2.926 0.087 3.245 1.00 91.56 118 ILE A N 1
ATOM 858 C CA . ILE A 1 118 ? 3.143 0.876 2.022 1.00 91.56 118 ILE A CA 1
ATOM 859 C C . ILE A 1 118 ? 4.641 1.050 1.744 1.00 91.56 118 ILE A C 1
ATOM 861 O O . ILE A 1 118 ? 5.117 0.721 0.663 1.00 91.56 118 ILE A O 1
ATOM 865 N N . PHE A 1 119 ? 5.412 1.545 2.711 1.00 93.56 119 PHE A N 1
ATOM 866 C CA . PHE A 1 119 ? 6.805 1.922 2.451 1.00 93.56 119 PHE A CA 1
ATOM 867 C C . PHE A 1 119 ? 7.731 0.725 2.248 1.00 93.56 119 PHE A C 1
ATOM 869 O O . PHE A 1 119 ? 8.583 0.751 1.364 1.00 93.56 119 PHE A O 1
ATOM 876 N N . VAL A 1 120 ? 7.554 -0.351 3.016 1.00 92.88 120 VAL A N 1
ATOM 877 C CA . VAL A 1 120 ? 8.356 -1.565 2.820 1.00 92.88 120 VAL A CA 1
ATOM 878 C C . VAL A 1 120 ? 8.007 -2.224 1.489 1.00 92.88 120 VAL A C 1
ATOM 880 O O . VAL A 1 120 ? 8.910 -2.695 0.801 1.00 92.88 120 VAL A O 1
ATOM 883 N N . SER A 1 121 ? 6.730 -2.221 1.091 1.00 93.75 121 SER A N 1
ATOM 884 C CA . SER A 1 121 ? 6.329 -2.819 -0.182 1.00 93.75 121 SER A CA 1
ATOM 885 C C . SER A 1 121 ? 6.889 -2.028 -1.379 1.00 93.75 121 SER A C 1
ATOM 887 O O . SER A 1 121 ? 7.573 -2.589 -2.235 1.00 93.75 121 SER A O 1
ATOM 889 N N . LEU A 1 122 ? 6.739 -0.704 -1.401 1.00 92.94 122 LEU A N 1
ATOM 890 C CA . LEU A 1 122 ? 7.329 0.128 -2.457 1.00 92.94 122 LEU A CA 1
ATOM 891 C C . LEU A 1 122 ? 8.867 0.063 -2.462 1.00 92.94 122 LEU A C 1
ATOM 893 O O . LEU A 1 122 ? 9.482 -0.062 -3.521 1.00 92.94 122 LEU A O 1
ATOM 897 N N . GLY A 1 123 ? 9.500 0.103 -1.286 1.00 93.62 123 GLY A N 1
ATOM 898 C CA . GLY A 1 123 ? 10.954 0.000 -1.156 1.00 93.62 123 GLY A CA 1
ATOM 899 C C . GLY A 1 123 ? 11.502 -1.326 -1.684 1.00 93.62 123 GLY A C 1
ATOM 900 O O . GLY A 1 123 ? 12.514 -1.340 -2.385 1.00 93.62 123 GLY A O 1
ATOM 901 N N . TYR A 1 124 ? 10.802 -2.432 -1.420 1.00 94.62 124 TYR A N 1
ATOM 902 C CA . TYR A 1 124 ? 11.171 -3.742 -1.951 1.00 94.62 124 TYR A CA 1
ATOM 903 C C . TYR A 1 124 ? 11.136 -3.780 -3.481 1.00 94.62 124 TYR A C 1
ATOM 905 O O . TYR A 1 124 ? 12.074 -4.301 -4.080 1.00 94.62 124 TYR A O 1
ATOM 913 N N . ASN A 1 125 ? 10.105 -3.213 -4.119 1.00 94.00 125 ASN A N 1
ATOM 914 C CA . ASN A 1 125 ? 10.039 -3.152 -5.582 1.00 94.00 125 ASN A CA 1
ATOM 915 C C . ASN A 1 125 ? 11.268 -2.442 -6.156 1.00 94.00 125 ASN A C 1
ATOM 917 O O . ASN A 1 125 ? 11.971 -3.005 -6.988 1.00 94.00 125 ASN A O 1
ATOM 921 N N . PHE A 1 126 ? 11.601 -1.260 -5.644 1.00 94.12 126 PHE A N 1
ATOM 922 C CA . PHE A 1 126 ? 12.781 -0.528 -6.097 1.00 94.12 126 PHE A CA 1
ATOM 923 C C . PHE A 1 126 ? 14.084 -1.318 -5.945 1.00 94.12 126 PHE A C 1
ATOM 925 O O . PHE A 1 126 ? 14.875 -1.374 -6.884 1.00 94.12 126 PHE A O 1
ATOM 932 N N . ILE A 1 127 ? 14.297 -1.965 -4.797 1.00 93.81 127 ILE A N 1
ATOM 933 C CA . ILE A 1 127 ? 15.496 -2.782 -4.561 1.00 93.81 127 ILE A CA 1
ATOM 934 C C . ILE A 1 127 ? 15.528 -3.990 -5.508 1.00 93.81 127 ILE A C 1
ATOM 936 O O . ILE A 1 127 ? 16.577 -4.304 -6.064 1.00 93.81 127 ILE A O 1
ATOM 940 N N . TYR A 1 128 ? 14.388 -4.652 -5.726 1.00 93.62 128 TYR A N 1
ATOM 941 C CA . TYR A 1 128 ? 14.295 -5.809 -6.614 1.00 93.62 128 TYR A CA 1
ATOM 942 C C . TYR A 1 128 ? 14.711 -5.465 -8.048 1.00 93.62 128 TYR A C 1
ATOM 944 O O . TYR A 1 128 ? 15.555 -6.160 -8.610 1.00 93.62 128 TYR A O 1
ATOM 952 N N . TYR A 1 129 ? 14.181 -4.375 -8.603 1.00 91.62 129 TYR A N 1
ATOM 953 C CA . TYR A 1 129 ? 14.513 -3.909 -9.952 1.00 91.62 129 TYR A CA 1
ATOM 954 C C . TYR A 1 129 ? 15.923 -3.320 -10.046 1.00 91.62 129 TYR A C 1
ATOM 956 O O . TYR A 1 129 ? 16.570 -3.405 -11.084 1.00 91.62 129 TYR A O 1
ATOM 964 N N . ALA A 1 130 ? 16.443 -2.752 -8.956 1.00 90.19 130 ALA A N 1
ATOM 965 C CA . ALA A 1 130 ? 17.831 -2.305 -8.898 1.00 90.19 130 ALA A CA 1
ATOM 966 C C . ALA A 1 130 ? 18.830 -3.469 -9.034 1.00 90.19 130 ALA A C 1
ATOM 968 O O . ALA A 1 130 ? 19.921 -3.275 -9.572 1.00 90.19 130 ALA A O 1
ATOM 969 N N . ILE A 1 131 ? 18.453 -4.662 -8.558 1.00 92.06 131 ILE A N 1
ATOM 970 C CA . ILE A 1 131 ? 19.247 -5.896 -8.653 1.00 92.06 131 ILE A CA 1
ATOM 971 C C . ILE A 1 131 ? 18.957 -6.648 -9.960 1.00 92.06 131 ILE A C 1
ATOM 973 O O . ILE A 1 131 ? 19.882 -7.166 -10.580 1.00 92.06 131 ILE A O 1
ATOM 977 N N . ASN A 1 132 ? 17.690 -6.701 -10.375 1.00 89.88 132 ASN A N 1
ATOM 978 C CA . ASN A 1 132 ? 17.214 -7.411 -11.563 1.00 89.88 132 ASN A CA 1
ATOM 979 C C . ASN A 1 132 ? 16.539 -6.414 -12.517 1.00 89.88 132 ASN A C 1
ATOM 981 O O . ASN A 1 132 ? 15.308 -6.352 -12.562 1.00 89.88 132 ASN A O 1
ATOM 985 N N . PRO A 1 133 ? 17.316 -5.582 -13.228 1.00 87.00 133 PRO A N 1
ATOM 986 C CA . PRO A 1 133 ? 16.741 -4.627 -14.157 1.00 87.00 133 PRO A CA 1
ATOM 987 C C . PRO A 1 133 ? 16.135 -5.344 -15.379 1.00 87.00 133 PRO A C 1
ATOM 989 O O . PRO A 1 133 ? 16.630 -6.408 -15.765 1.00 87.00 133 PRO A O 1
ATOM 992 N N . PRO A 1 134 ? 15.094 -4.770 -16.010 1.00 83.38 134 PRO A N 1
ATOM 993 C CA . PRO A 1 134 ? 14.511 -5.308 -17.237 1.00 83.38 134 PRO A CA 1
ATOM 994 C C . PRO A 1 134 ? 15.517 -5.322 -18.397 1.00 83.38 134 PRO A C 1
ATOM 996 O O . PRO A 1 134 ? 16.482 -4.551 -18.417 1.00 83.38 134 PRO A O 1
ATOM 999 N N . GLU A 1 135 ? 15.286 -6.194 -19.381 1.00 77.56 135 GLU A N 1
ATOM 1000 C CA . GLU A 1 135 ? 16.184 -6.375 -20.526 1.00 77.56 135 GLU A CA 1
ATOM 1001 C C . GLU A 1 135 ? 16.449 -5.052 -21.265 1.00 77.56 135 GLU A C 1
ATOM 1003 O O . GLU A 1 135 ? 15.538 -4.288 -21.573 1.00 77.56 135 GLU A O 1
ATOM 1008 N N . GLY A 1 136 ? 17.722 -4.762 -21.548 1.00 72.81 136 GLY A N 1
ATOM 1009 C CA . GLY A 1 136 ? 18.129 -3.522 -22.219 1.00 72.81 136 GLY A CA 1
ATOM 1010 C C . GLY A 1 136 ? 18.266 -2.298 -21.304 1.00 72.81 136 GLY A C 1
ATOM 1011 O O . GLY A 1 136 ? 18.665 -1.238 -21.786 1.00 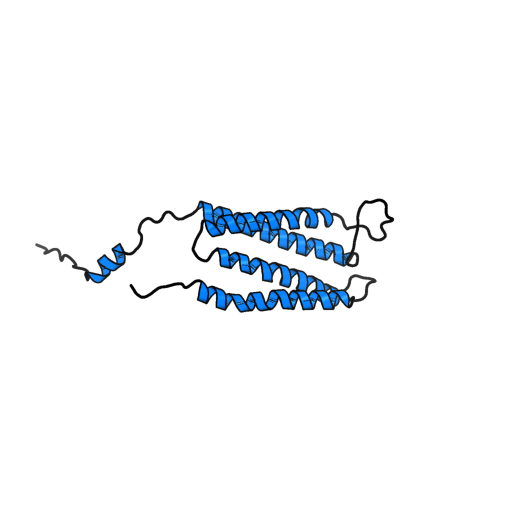72.81 136 GLY A O 1
ATOM 1012 N N . MET A 1 137 ? 18.016 -2.432 -19.996 1.00 76.31 137 MET A N 1
ATOM 1013 C CA . MET A 1 137 ? 18.223 -1.370 -19.008 1.00 76.31 137 MET A CA 1
ATOM 1014 C C . MET A 1 137 ? 19.239 -1.771 -17.935 1.00 76.31 137 MET A C 1
ATOM 1016 O O . MET A 1 137 ? 19.307 -2.912 -17.488 1.00 76.31 137 MET A O 1
ATOM 1020 N N . GLY A 1 138 ? 20.063 -0.810 -17.513 1.00 70.06 138 GLY A N 1
ATOM 1021 C CA . GLY A 1 138 ? 20.947 -0.975 -16.361 1.00 70.06 138 GLY A CA 1
ATOM 1022 C C . GLY A 1 138 ? 20.213 -0.661 -15.058 1.00 70.06 138 GLY A C 1
ATOM 1023 O O . GLY A 1 138 ? 19.331 0.199 -15.032 1.00 70.06 138 GLY A O 1
ATOM 1024 N N . GLY A 1 139 ? 20.609 -1.313 -13.961 1.00 69.38 139 GLY A N 1
ATOM 1025 C CA . GLY A 1 139 ? 20.141 -0.957 -12.621 1.00 69.38 139 GLY A CA 1
ATOM 1026 C C . GLY A 1 139 ? 20.420 0.523 -12.353 1.00 69.38 139 GLY A C 1
ATOM 1027 O O . GLY A 1 139 ? 21.571 0.936 -12.209 1.00 69.38 139 GLY A O 1
ATOM 1028 N N . THR A 1 140 ? 19.369 1.342 -12.346 1.00 80.12 140 THR A N 1
ATOM 1029 C CA . THR A 1 140 ? 19.516 2.798 -12.254 1.00 80.12 140 THR A CA 1
ATOM 1030 C C . THR A 1 140 ? 19.789 3.193 -10.803 1.00 80.12 140 THR A C 1
ATOM 1032 O O . THR A 1 140 ? 19.117 2.718 -9.888 1.00 80.12 140 THR A O 1
ATOM 1035 N N . ALA A 1 141 ? 20.739 4.105 -10.566 1.00 85.56 141 ALA A N 1
ATOM 1036 C CA . ALA A 1 141 ? 21.055 4.602 -9.219 1.00 85.56 141 ALA A CA 1
ATOM 1037 C C . ALA A 1 141 ? 19.818 5.160 -8.484 1.00 85.56 141 ALA A C 1
ATOM 1039 O O . ALA A 1 141 ? 19.700 5.027 -7.268 1.00 85.56 141 ALA A O 1
ATOM 1040 N N . GLY A 1 142 ? 18.861 5.720 -9.232 1.00 86.62 142 GLY A N 1
ATOM 1041 C CA . GLY A 1 142 ? 17.575 6.177 -8.706 1.00 86.62 142 GLY A CA 1
ATOM 1042 C C . GLY A 1 142 ? 16.773 5.077 -8.007 1.00 86.62 142 GLY A C 1
ATOM 1043 O O . GLY A 1 142 ? 16.220 5.324 -6.940 1.00 86.62 142 GLY A O 1
ATOM 1044 N N . TRP A 1 143 ? 16.767 3.848 -8.531 1.00 90.69 143 TRP A N 1
ATOM 1045 C CA . TRP A 1 143 ? 16.050 2.736 -7.901 1.00 90.69 143 TRP A CA 1
ATOM 1046 C C . TRP A 1 143 ? 16.687 2.341 -6.567 1.00 90.69 143 TRP A C 1
ATOM 1048 O O . TRP A 1 143 ? 15.980 2.152 -5.583 1.00 90.69 143 TRP A O 1
ATOM 1058 N N . TRP A 1 144 ? 18.019 2.333 -6.478 1.00 91.69 144 TRP A N 1
ATOM 1059 C CA . TRP A 1 144 ? 18.713 2.124 -5.203 1.00 91.69 144 TRP A CA 1
ATOM 1060 C C . TRP A 1 144 ? 18.360 3.190 -4.165 1.00 91.69 144 TRP A C 1
ATOM 1062 O O . TRP A 1 144 ? 18.021 2.861 -3.027 1.00 91.69 144 TRP A O 1
ATOM 1072 N N . VAL A 1 145 ? 18.408 4.465 -4.559 1.00 93.69 145 VAL A N 1
ATOM 1073 C CA . VAL A 1 145 ? 18.116 5.589 -3.660 1.00 93.69 145 VAL A CA 1
ATOM 1074 C C . VAL A 1 145 ? 16.676 5.519 -3.151 1.00 93.69 145 VAL A C 1
ATOM 1076 O O . VAL A 1 145 ? 16.457 5.547 -1.940 1.00 93.69 145 VAL A O 1
ATOM 1079 N N . CYS A 1 146 ? 15.698 5.363 -4.046 1.00 92.44 146 CYS A N 1
ATOM 1080 C CA . CYS A 1 146 ? 14.288 5.258 -3.670 1.00 92.44 146 CYS A CA 1
ATOM 1081 C C . CYS A 1 146 ? 14.021 4.034 -2.786 1.00 92.44 146 CYS A C 1
ATOM 1083 O O . CYS A 1 146 ? 13.343 4.149 -1.764 1.00 92.44 146 CYS A O 1
ATOM 1085 N N . GLY A 1 147 ? 14.601 2.883 -3.133 1.00 93.25 147 GLY A N 1
ATOM 1086 C CA . GLY A 1 147 ? 14.460 1.646 -2.372 1.00 93.25 147 GLY A CA 1
ATOM 1087 C C . GLY A 1 147 ? 14.957 1.768 -0.934 1.00 93.25 147 GLY A C 1
ATOM 1088 O O . GLY A 1 147 ? 14.241 1.408 0.001 1.00 93.25 147 GLY A O 1
ATOM 1089 N N . ILE A 1 148 ? 16.149 2.339 -0.740 1.00 94.25 148 ILE A N 1
ATOM 1090 C CA . ILE A 1 148 ? 16.736 2.544 0.591 1.00 94.25 148 ILE A CA 1
ATOM 1091 C C . ILE A 1 148 ? 15.923 3.558 1.397 1.00 94.25 148 ILE A C 1
ATOM 1093 O O . ILE A 1 148 ? 15.622 3.300 2.561 1.00 94.25 148 ILE A O 1
ATOM 1097 N N . ILE A 1 149 ? 15.539 4.689 0.798 1.00 94.38 149 ILE A N 1
ATOM 1098 C CA . ILE A 1 149 ? 14.753 5.718 1.494 1.00 94.38 149 ILE A CA 1
ATOM 1099 C C . ILE A 1 149 ? 13.421 5.134 1.972 1.00 94.38 149 ILE A C 1
ATOM 1101 O O . ILE A 1 149 ? 13.076 5.274 3.143 1.00 94.38 149 ILE A O 1
ATOM 1105 N N . PHE A 1 150 ? 12.694 4.421 1.112 1.00 93.81 1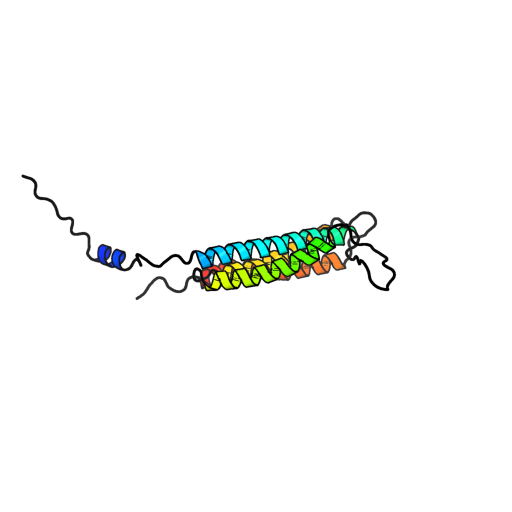50 PHE A N 1
ATOM 1106 C CA . PHE A 1 150 ? 11.431 3.800 1.504 1.00 93.81 150 PHE A CA 1
ATOM 1107 C C . PHE A 1 150 ? 11.611 2.684 2.535 1.00 93.81 150 PHE A C 1
ATOM 1109 O O . PHE A 1 150 ? 10.838 2.619 3.493 1.00 93.81 150 PHE A O 1
ATOM 1116 N N . ALA A 1 151 ? 12.672 1.880 2.443 1.00 90.50 151 ALA A N 1
ATOM 1117 C CA . ALA A 1 151 ? 13.002 0.925 3.497 1.00 90.50 151 ALA A CA 1
ATOM 1118 C C . ALA A 1 151 ? 13.259 1.627 4.845 1.00 90.50 151 ALA A C 1
ATOM 1120 O O . ALA A 1 151 ? 12.732 1.195 5.869 1.00 90.50 151 ALA A O 1
ATOM 1121 N N . LEU A 1 152 ? 13.992 2.746 4.853 1.00 91.00 152 LEU A N 1
ATOM 1122 C CA . LEU A 1 152 ? 14.248 3.547 6.055 1.00 91.00 152 LEU A CA 1
ATOM 1123 C C . LEU A 1 152 ? 12.991 4.223 6.612 1.00 91.00 152 LEU A C 1
ATOM 1125 O O . LEU A 1 152 ? 12.919 4.450 7.813 1.00 91.00 152 LEU A O 1
ATOM 1129 N N . MET A 1 153 ? 11.995 4.533 5.783 1.00 89.50 153 MET A N 1
ATOM 1130 C CA . MET A 1 153 ? 10.715 5.077 6.250 1.00 89.50 153 MET A CA 1
ATOM 1131 C C . MET A 1 153 ? 9.788 3.994 6.816 1.00 89.50 153 MET A C 1
ATOM 1133 O O . MET A 1 153 ? 9.023 4.260 7.746 1.00 89.50 153 MET A O 1
ATOM 1137 N N . GLY A 1 154 ? 9.844 2.778 6.268 1.00 87.19 154 GLY A N 1
ATOM 1138 C CA . GLY A 1 154 ? 8.986 1.665 6.672 1.00 87.19 154 GLY A CA 1
ATOM 1139 C C . GLY A 1 154 ? 9.518 0.860 7.862 1.00 87.19 154 GLY A C 1
ATOM 1140 O O . GLY A 1 154 ? 8.762 0.533 8.775 1.00 87.19 154 GLY A O 1
ATOM 1141 N N . LEU A 1 155 ? 10.817 0.554 7.895 1.00 82.88 155 LEU A N 1
ATOM 1142 C CA . LEU A 1 155 ? 11.416 -0.332 8.904 1.00 82.88 155 LEU A CA 1
ATOM 1143 C C . LEU A 1 155 ? 11.309 0.196 10.349 1.00 82.88 155 LEU A C 1
ATOM 1145 O O . LEU A 1 155 ? 10.932 -0.585 11.227 1.00 82.88 155 LEU A O 1
ATOM 1149 N N . PRO A 1 156 ? 11.557 1.487 10.649 1.00 79.31 156 PRO A N 1
ATOM 1150 C CA . PRO A 1 156 ? 11.391 2.010 12.005 1.00 79.31 156 PRO A CA 1
ATOM 1151 C C . PRO A 1 156 ? 9.945 1.926 12.498 1.00 79.31 156 PRO A C 1
ATOM 1153 O O . PRO A 1 156 ? 9.711 1.689 13.682 1.00 79.31 156 PRO A O 1
ATOM 1156 N N . ALA A 1 157 ? 8.966 2.055 11.597 1.00 76.56 157 ALA A N 1
ATOM 1157 C CA . ALA A 1 157 ? 7.559 1.915 11.953 1.00 76.56 157 ALA A CA 1
ATOM 1158 C C . ALA A 1 157 ? 7.214 0.477 12.384 1.00 76.56 157 ALA A C 1
ATOM 1160 O O . ALA A 1 157 ? 6.391 0.298 13.279 1.00 76.56 157 ALA A O 1
ATOM 1161 N N . LEU A 1 158 ? 7.894 -0.544 11.841 1.00 70.56 158 LEU A N 1
ATOM 1162 C CA . LEU A 1 158 ? 7.782 -1.926 12.330 1.00 70.56 158 LEU A CA 1
ATOM 1163 C C . LEU A 1 158 ? 8.392 -2.097 13.730 1.00 70.56 158 LEU A C 1
ATOM 1165 O O . LEU A 1 158 ? 7.841 -2.821 14.558 1.00 70.56 158 LEU A O 1
ATOM 1169 N N . ALA A 1 159 ? 9.490 -1.399 14.029 1.00 70.25 159 ALA A N 1
ATOM 1170 C CA . ALA A 1 159 ? 10.120 -1.427 15.351 1.00 70.25 159 ALA A CA 1
ATOM 1171 C C . ALA A 1 159 ? 9.317 -0.667 16.428 1.00 70.25 159 ALA A C 1
ATOM 1173 O O . ALA A 1 159 ? 9.442 -0.968 17.615 1.00 70.25 159 ALA A O 1
ATOM 1174 N N . ALA A 1 160 ? 8.458 0.281 16.037 1.00 66.00 160 ALA A N 1
ATOM 1175 C CA . ALA A 1 160 ? 7.580 1.023 16.947 1.00 66.00 160 ALA A CA 1
ATOM 1176 C C . ALA A 1 160 ? 6.347 0.218 17.416 1.00 66.00 160 ALA A C 1
ATOM 1178 O O . ALA A 1 160 ? 5.732 0.553 18.430 1.00 66.00 160 ALA A O 1
ATOM 1179 N N . VAL A 1 161 ? 6.006 -0.878 16.732 1.00 68.19 161 VAL A N 1
ATOM 1180 C CA . VAL A 1 161 ? 4.878 -1.773 17.059 1.00 68.19 161 VAL A CA 1
ATOM 1181 C C . VAL A 1 161 ? 4.896 -2.283 18.510 1.00 68.19 161 VAL A C 1
ATOM 1183 O O . VAL A 1 161 ? 3.891 -2.116 19.203 1.00 68.19 161 VAL A O 1
ATOM 1186 N N . PRO A 1 162 ? 5.994 -2.857 19.046 1.00 65.56 162 PRO A N 1
ATOM 1187 C CA . PRO A 1 162 ? 6.044 -3.277 20.451 1.00 65.56 162 PRO A CA 1
ATOM 1188 C C . PRO A 1 162 ? 5.866 -2.115 21.440 1.00 65.56 162 PRO A C 1
ATOM 1190 O O . PRO A 1 162 ? 5.417 -2.329 22.566 1.00 65.56 162 PRO A O 1
ATOM 1193 N N . MET A 1 163 ? 6.191 -0.885 21.037 1.00 64.69 163 MET A N 1
ATOM 1194 C CA . MET A 1 163 ? 5.966 0.321 21.837 1.00 64.69 163 MET A CA 1
ATOM 1195 C C . MET A 1 163 ? 4.476 0.692 21.865 1.00 64.69 163 MET A C 1
ATOM 1197 O O . MET A 1 163 ? 3.940 1.032 22.918 1.00 64.69 163 MET A O 1
ATOM 1201 N N . LEU A 1 164 ? 3.790 0.526 20.732 1.00 63.56 164 LEU A N 1
ATOM 1202 C CA . LEU A 1 164 ? 2.350 0.730 20.596 1.00 63.56 164 LEU A CA 1
ATOM 1203 C C . LEU A 1 164 ? 1.544 -0.291 21.412 1.00 63.56 164 LEU A C 1
ATOM 1205 O O . LEU A 1 164 ? 0.613 0.084 22.118 1.00 63.56 164 LEU A O 1
ATOM 1209 N N . VAL A 1 165 ? 1.942 -1.569 21.392 1.00 65.31 165 VAL A N 1
ATOM 1210 C CA . VAL A 1 165 ? 1.313 -2.630 22.205 1.00 65.31 165 VAL A CA 1
ATOM 1211 C C . VAL A 1 165 ? 1.421 -2.320 23.701 1.00 65.31 165 VAL A C 1
ATOM 1213 O O . VAL A 1 165 ? 0.468 -2.535 24.446 1.00 65.31 165 VAL A O 1
ATOM 1216 N N . LYS A 1 166 ? 2.556 -1.764 24.143 1.00 65.00 166 LYS A N 1
ATOM 1217 C CA . LYS A 1 166 ? 2.734 -1.306 25.529 1.00 65.00 166 LYS A CA 1
ATOM 1218 C C . LYS A 1 166 ? 1.861 -0.089 25.857 1.00 65.00 166 LYS A C 1
ATOM 1220 O O . LYS A 1 166 ? 1.340 -0.014 26.963 1.00 65.00 166 LYS A O 1
ATOM 1225 N N . ALA A 1 167 ? 1.663 0.827 24.910 1.00 62.19 167 ALA A N 1
ATOM 1226 C CA . ALA A 1 167 ? 0.818 2.011 25.087 1.00 62.19 167 ALA A CA 1
ATOM 1227 C C . ALA A 1 167 ? -0.695 1.700 25.072 1.00 62.19 167 ALA A C 1
ATOM 1229 O O . ALA A 1 167 ? -1.463 2.377 25.750 1.00 62.19 167 ALA A O 1
ATOM 1230 N N . ILE A 1 168 ? -1.127 0.653 24.354 1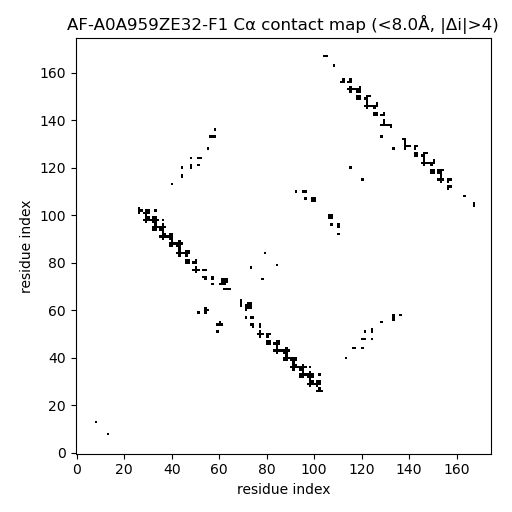.00 63.34 168 ILE A N 1
ATOM 1231 C CA . ILE A 1 168 ? -2.522 0.161 24.320 1.00 63.34 168 ILE A CA 1
ATOM 1232 C C . ILE A 1 168 ? -2.896 -0.614 25.599 1.00 63.34 168 ILE A C 1
ATOM 1234 O O . ILE A 1 168 ? -4.045 -1.013 25.766 1.00 63.34 168 ILE A O 1
ATOM 1238 N N . GLN A 1 169 ? -1.988 -0.762 26.568 1.00 62.94 169 GLN A N 1
ATOM 1239 C CA . GLN A 1 169 ? -2.354 -1.180 27.923 1.00 62.94 169 GLN A CA 1
ATOM 1240 C C . GLN A 1 169 ? -2.580 0.017 28.873 1.00 62.94 169 GLN A C 1
ATOM 1242 O O . GLN A 1 169 ? -1.827 0.154 29.840 1.00 62.94 169 GLN A O 1
ATOM 1247 N N . PRO A 1 170 ? -3.607 0.882 28.708 1.00 54.66 170 PRO A N 1
ATOM 1248 C CA . PRO A 1 170 ? -4.009 1.744 29.800 1.00 54.66 170 PRO A CA 1
ATOM 1249 C C . PRO A 1 170 ? -4.840 0.914 30.791 1.00 54.66 170 PRO A C 1
ATOM 1251 O O . PRO A 1 170 ? -6.015 0.636 30.576 1.00 54.66 170 PRO A O 1
ATOM 1254 N N . GLY A 1 171 ? -4.197 0.510 31.889 1.00 53.72 171 GLY A N 1
ATOM 1255 C CA . GLY A 1 171 ? -4.856 0.283 33.177 1.00 53.72 171 GLY A CA 1
ATOM 1256 C C . GLY A 1 171 ? -5.616 -1.033 33.356 1.00 53.72 171 GLY A C 1
ATOM 1257 O O . GLY A 1 171 ? -6.841 -1.063 33.373 1.00 53.72 171 GLY A O 1
ATOM 1258 N N . ARG A 1 172 ? -4.898 -2.111 33.688 1.00 65.50 172 ARG A N 1
ATOM 1259 C CA . ARG A 1 172 ? -5.428 -3.095 34.644 1.00 65.50 172 ARG A CA 1
ATOM 1260 C C . ARG A 1 172 ? -4.597 -2.971 35.920 1.00 65.50 172 ARG A C 1
ATOM 1262 O O . ARG A 1 172 ? -3.379 -3.103 35.830 1.00 65.50 172 ARG A O 1
ATOM 1269 N N . ARG A 1 173 ? -5.281 -2.852 37.071 1.00 56.59 173 ARG A N 1
ATOM 1270 C CA . ARG A 1 173 ? -4.764 -2.777 38.463 1.00 56.59 173 ARG A CA 1
ATOM 1271 C C . ARG A 1 173 ? -4.315 -1.339 38.804 1.00 56.59 173 ARG A C 1
ATOM 1273 O O . ARG A 1 173 ? -3.276 -0.923 38.326 1.00 56.59 173 ARG A O 1
ATOM 1280 N N . TYR A 1 174 ? -5.034 -0.477 39.525 1.00 49.09 174 TYR A N 1
ATOM 1281 C CA . TYR A 1 174 ? -5.754 -0.648 40.789 1.00 49.09 174 TYR A CA 1
ATOM 1282 C C . TYR A 1 174 ? -6.830 0.449 40.945 1.00 49.09 174 TYR A C 1
ATOM 1284 O O . TYR A 1 174 ? -6.491 1.630 40.889 1.00 49.09 174 TYR A O 1
ATOM 1292 N N . ALA A 1 175 ? -8.087 0.053 41.155 1.00 39.66 175 ALA A N 1
ATOM 1293 C CA . ALA A 1 175 ? -9.142 0.796 41.854 1.00 39.66 175 ALA A CA 1
ATOM 1294 C C . ALA A 1 175 ? -10.210 -0.210 42.313 1.00 39.66 175 ALA A C 1
ATOM 1296 O O . ALA A 1 175 ? -10.562 -1.105 41.504 1.00 39.66 175 ALA A O 1
#

Secondary structure (DSSP, 8-state):
----------HHHHHHHHTS-TTPPP-HHHHHHHHHHHHHHHHHHHHHHHHHHHHHHTTS----SSSS--SSPPPTTHHHHHHHHHHHHHHHHHHHHHHHHTSSTTTHHHHTTHHHHHHHHHHHHHHHHHHSPPTT----HHHHHHHHHHHHHHHHHHHHHHHHHHHT----S--

pLDDT: mean 81.27, std 13.75, range [39.66, 96.19]

Nearest PDB structures (foldseek):
  4ja4-assembly2_B  TM=2.352E-01  e=2.865E+00  Escherichia coli K-12
  4ll6-assembly1_A  TM=2.801E-01  e=6.438E+00  Saccharomyces cerevisiae S288C

Sequence (175 aa):
MSESSEIHGPPELSERLDRIPKNEPVPVAGYLLLFVGVVMVGYGITALWFGMRDVMDVGGYCAEGGPYVIQQHCPDGAEVLMLTGIPIGIIGLFVAMAGAAKSASGAMGLLLHGWPAIFVSLGYNFIYYAINPPEGMGGTAGWWVCGIIFALMGLPALAAVPMLVKAIQPGRRYA

Radius of gyration: 25.66 Å; Cα contacts (8 Å, |Δi|>4): 195; chains: 1; bounding box: 53×55×83 Å

Foldseek 3Di:
DDDPPPPPDPVVVVVVVVVPPPDDPALVVLVVLLVQLVVLLVLLLVLCLVLQLQCQLQPRDFDDDDPDDTPTHGPPCSCVSNVSSVVSNVVSLVSNVSSQVSHDQLSVVVSLLSFLSNLQSQLVSLVVCLVVPHPPDHSDVVSVVSSVVSCVRNVVSVVCSVVSVVVSPDDDDDD